Protein AF-A0A645E2I9-F1 (afdb_monomer_lite)

Secondary structure (DSSP, 8-state):
-HHHHHHHHHHH--SHHHHHHHHHHHHHHHHHHHHHTGGGGGG-B-SSTT-BPPGGGSTTHHHHHHHHHHHHHHHHHHHHHTTHHHHHHHS---HHHHHHHHHHHHHHHHHHHS--EETTEE--HHHHHHHHHHHHHHHHHHHHHHHHHHHHHTT--

Sequence (157 aa):
MGALVAYVAARKAFDKNARNIWYCGAVTFLLCAGRELNWGRVFYPTGDHNMFISMKNLWYGPVVYPLLTAIILVTLYILWRSNLFSYIKKTKIPFWDLILFAVLYLAANYAEHRPMIFWDQHFDGEILEELFECLCYWLLTDITRIMGYVNRKNIDF

Foldseek 3Di:
DLLVLLQVLLVVDPDPLSNLLSNLSSVVVVVLVCVVCVVVQVVADPPDPPDTDDLVPDPCSVVVVVVVVVSVVVSVVSCVVSPVVVVPVVFDFPPVLVVLLVVLQVQLVVLCVDQDQDPNDGDNSVVSSVVSSVVSVVSSSVRSVRRSVRVVVVVVD

Radius of gyration: 18.46 Å; chains: 1; bounding box: 49×25×55 Å

Organism: NCBI:txid1076179

pLDDT: mean 78.97, std 11.19, range [36.56, 92.56]

Structure (mmCIF, N/CA/C/O backbone):
data_AF-A0A645E2I9-F1
#
_entry.id   AF-A0A645E2I9-F1
#
loop_
_atom_site.group_PDB
_atom_site.id
_atom_site.type_symbol
_atom_site.label_atom_id
_atom_site.label_alt_id
_atom_site.label_comp_id
_atom_site.label_asym_id
_atom_site.label_entity_id
_atom_site.label_seq_id
_atom_site.pdbx_PDB_ins_code
_atom_site.Cartn_x
_atom_site.Cartn_y
_atom_site.Cartn_z
_atom_site.occupancy
_atom_site.B_iso_or_equiv
_atom_site.auth_seq_id
_atom_site.auth_comp_id
_atom_site.auth_asym_id
_atom_site.auth_atom_id
_atom_site.pdbx_PDB_model_num
ATOM 1 N N . MET A 1 1 ? 3.078 -11.850 3.770 1.00 69.44 1 MET A N 1
ATOM 2 C CA . MET A 1 1 ? 2.753 -11.809 5.219 1.00 69.44 1 MET A CA 1
ATOM 3 C C . MET A 1 1 ? 1.685 -10.767 5.567 1.00 69.44 1 MET A C 1
ATOM 5 O O . MET A 1 1 ? 0.704 -11.146 6.193 1.00 69.44 1 MET A O 1
ATOM 9 N N . GLY A 1 2 ? 1.800 -9.504 5.131 1.00 77.00 2 GLY A N 1
ATOM 10 C CA . GLY A 1 2 ? 0.820 -8.445 5.447 1.00 77.00 2 GLY A CA 1
ATOM 11 C C . GLY A 1 2 ? -0.639 -8.755 5.082 1.00 77.00 2 GLY A C 1
ATOM 12 O O . GLY A 1 2 ? -1.523 -8.595 5.920 1.00 77.00 2 GLY A O 1
ATOM 13 N N . ALA A 1 3 ? -0.891 -9.302 3.885 1.00 82.06 3 ALA A N 1
ATOM 14 C CA . ALA A 1 3 ? -2.240 -9.700 3.460 1.00 82.06 3 ALA A CA 1
ATOM 15 C C . ALA A 1 3 ? -2.897 -10.707 4.421 1.00 82.06 3 ALA A C 1
ATOM 17 O O . ALA A 1 3 ? -4.077 -10.589 4.737 1.00 82.06 3 ALA A O 1
ATOM 18 N N . LEU A 1 4 ? -2.122 -11.677 4.923 1.00 84.00 4 LEU A N 1
ATOM 19 C CA . LEU A 1 4 ? -2.609 -12.684 5.870 1.00 84.00 4 LEU A CA 1
ATOM 20 C C . LEU A 1 4 ? -2.930 -12.056 7.226 1.00 84.00 4 LEU A C 1
ATOM 22 O O . LEU A 1 4 ? -3.963 -12.369 7.810 1.00 84.00 4 LEU A O 1
ATOM 26 N N . VAL A 1 5 ? -2.082 -11.144 7.711 1.00 83.38 5 VAL A N 1
ATOM 27 C CA . VAL A 1 5 ? -2.333 -10.407 8.960 1.00 83.38 5 VAL A CA 1
ATOM 28 C C . VAL A 1 5 ? -3.621 -9.592 8.845 1.00 83.38 5 VAL A C 1
ATOM 30 O O . VAL A 1 5 ? -4.481 -9.688 9.721 1.00 83.38 5 VAL A O 1
ATOM 33 N N . ALA A 1 6 ? -3.796 -8.865 7.739 1.00 82.38 6 ALA A N 1
ATOM 34 C CA . ALA A 1 6 ? -5.002 -8.089 7.469 1.00 82.38 6 ALA A CA 1
ATOM 35 C C . ALA A 1 6 ? -6.248 -8.984 7.352 1.00 82.38 6 ALA A C 1
ATOM 37 O O . ALA A 1 6 ? -7.279 -8.696 7.956 1.00 82.38 6 ALA A O 1
A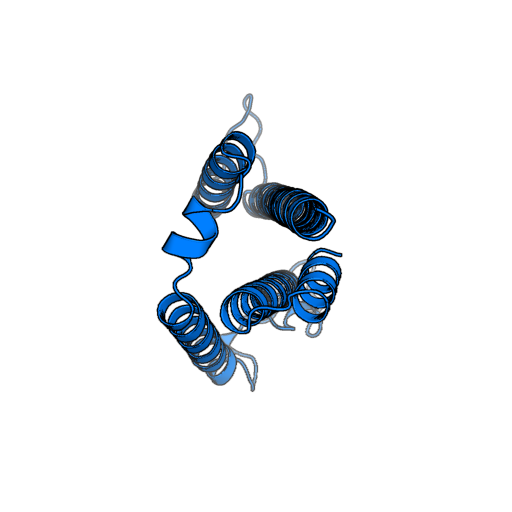TOM 38 N N . TYR A 1 7 ? -6.148 -10.122 6.665 1.00 85.06 7 TYR A N 1
ATOM 39 C CA . TYR A 1 7 ? -7.244 -11.084 6.540 1.00 85.06 7 TYR A CA 1
ATOM 40 C C . TYR A 1 7 ? -7.642 -11.710 7.888 1.00 85.06 7 TYR A C 1
ATOM 42 O O . TYR A 1 7 ? -8.826 -11.793 8.222 1.00 85.06 7 TYR A O 1
ATOM 50 N N . VAL A 1 8 ? -6.666 -12.107 8.709 1.00 85.12 8 VAL A N 1
ATOM 51 C CA . VAL A 1 8 ? -6.921 -12.640 10.056 1.00 85.12 8 VAL A CA 1
ATOM 52 C C . VAL A 1 8 ? -7.545 -11.569 10.954 1.00 85.12 8 VAL A C 1
ATOM 54 O O . VAL A 1 8 ? -8.474 -11.873 11.704 1.00 85.12 8 VAL A O 1
ATOM 57 N N . ALA A 1 9 ? -7.090 -10.317 10.863 1.00 80.69 9 ALA A N 1
ATOM 58 C CA . ALA A 1 9 ? -7.690 -9.196 11.582 1.00 80.69 9 ALA A CA 1
ATOM 59 C C . ALA A 1 9 ? -9.136 -8.924 11.126 1.00 80.69 9 ALA A C 1
ATOM 61 O O . ALA A 1 9 ? -10.006 -8.711 11.971 1.00 80.69 9 ALA A O 1
ATOM 62 N N . ALA A 1 10 ? -9.432 -9.044 9.825 1.00 82.12 10 ALA A N 1
ATOM 63 C CA . ALA A 1 10 ? -10.789 -8.931 9.287 1.00 82.12 10 ALA A CA 1
ATOM 64 C C . ALA A 1 10 ? -11.726 -10.001 9.865 1.00 82.12 10 ALA A C 1
ATOM 66 O O . ALA A 1 10 ? -12.852 -9.704 10.261 1.00 82.12 10 ALA A O 1
ATOM 67 N N . ARG A 1 11 ? -11.258 -11.251 9.964 1.00 82.25 11 ARG A N 1
ATOM 68 C CA . ARG A 1 11 ? -12.037 -12.367 10.528 1.00 82.25 11 ARG A CA 1
ATOM 69 C C . ARG A 1 11 ? -12.323 -12.207 12.021 1.00 82.25 11 ARG A C 1
ATOM 71 O O . ARG A 1 11 ? -13.334 -12.721 12.485 1.00 82.25 11 ARG A O 1
ATOM 78 N N . LYS A 1 12 ? -11.445 -11.521 12.757 1.00 80.06 12 LYS A N 1
ATOM 79 C CA . LYS A 1 12 ? -11.581 -11.274 14.203 1.00 80.06 12 LYS A CA 1
ATOM 80 C C . LYS A 1 12 ? -12.356 -9.997 14.539 1.00 80.06 12 LYS A C 1
ATOM 82 O O . LYS A 1 12 ? -12.746 -9.817 15.687 1.00 80.06 12 LYS A O 1
ATOM 87 N N . ALA A 1 13 ? -12.568 -9.106 13.574 1.00 77.00 13 ALA A N 1
ATOM 88 C CA . ALA A 1 13 ? -13.319 -7.879 13.789 1.00 77.00 13 ALA A CA 1
ATOM 89 C C . ALA A 1 13 ? -14.824 -8.172 13.948 1.00 77.00 13 ALA A C 1
ATOM 91 O O . ALA A 1 13 ? -15.461 -8.704 13.037 1.00 77.00 13 ALA A O 1
ATOM 92 N N . PHE A 1 14 ? -15.388 -7.786 15.097 1.00 68.38 14 PHE A N 1
ATOM 93 C CA . PHE A 1 14 ? -16.828 -7.878 15.369 1.00 68.38 14 PHE A CA 1
ATOM 94 C C . PHE A 1 14 ? -17.640 -6.851 14.569 1.00 68.38 14 PHE A C 1
ATOM 96 O O . PHE A 1 14 ? -18.704 -7.175 14.043 1.00 68.38 14 PHE A O 1
ATOM 103 N N . ASP A 1 15 ? -17.131 -5.621 14.441 1.00 82.56 15 ASP A N 1
ATOM 104 C CA . ASP A 1 15 ? -17.800 -4.569 13.674 1.00 82.56 15 ASP A CA 1
ATOM 105 C C . ASP A 1 15 ? -17.618 -4.777 12.161 1.00 82.56 15 ASP A C 1
ATOM 107 O O . ASP A 1 15 ? -16.508 -4.988 11.657 1.00 82.56 15 ASP A O 1
ATOM 111 N N . LYS A 1 16 ? -18.724 -4.663 11.417 1.00 82.88 16 LYS A N 1
ATOM 112 C CA . LYS A 1 16 ? -18.760 -4.783 9.955 1.00 82.88 16 LYS A CA 1
ATOM 113 C C . LYS A 1 16 ? -17.860 -3.741 9.289 1.00 82.88 16 LYS A C 1
ATOM 115 O O . LYS A 1 16 ? -17.195 -4.068 8.308 1.00 82.88 16 LYS A O 1
ATOM 120 N N . ASN A 1 17 ? -17.811 -2.521 9.825 1.00 84.25 17 ASN A N 1
ATOM 121 C CA . ASN A 1 17 ? -17.001 -1.441 9.257 1.00 84.25 17 ASN A CA 1
ATOM 122 C C . ASN A 1 17 ? -15.504 -1.707 9.441 1.00 84.25 17 ASN A C 1
ATOM 124 O O . ASN A 1 17 ? -14.744 -1.632 8.477 1.00 84.25 17 ASN A O 1
ATOM 128 N N . ALA A 1 18 ? -15.089 -2.103 10.648 1.00 83.19 18 ALA A N 1
ATOM 129 C CA . ALA A 1 18 ? -13.708 -2.496 10.915 1.00 83.19 18 ALA A CA 1
ATOM 130 C C . ALA A 1 18 ? -13.283 -3.675 10.026 1.00 83.19 18 ALA A C 1
ATOM 132 O O . ALA A 1 18 ? -12.224 -3.634 9.404 1.00 83.19 18 ALA A O 1
ATOM 133 N N . ARG A 1 19 ? -14.134 -4.699 9.892 1.00 85.31 19 ARG A N 1
ATOM 134 C CA . ARG A 1 19 ? -13.871 -5.852 9.020 1.00 85.31 19 ARG A CA 1
ATOM 135 C C . ARG A 1 19 ? -13.651 -5.451 7.561 1.00 85.31 19 ARG A C 1
ATOM 137 O O . ARG A 1 19 ? -12.720 -5.946 6.933 1.00 85.31 19 ARG A O 1
ATOM 144 N N . ASN A 1 20 ? -14.480 -4.554 7.033 1.00 87.06 20 ASN A N 1
ATOM 145 C CA . ASN A 1 20 ? -14.339 -4.060 5.665 1.00 87.06 20 ASN A CA 1
ATOM 146 C C . ASN A 1 20 ? -13.014 -3.312 5.456 1.00 87.06 20 ASN A C 1
ATOM 148 O O . ASN A 1 20 ? -12.361 -3.526 4.441 1.00 87.06 20 ASN A O 1
ATOM 152 N N . ILE A 1 21 ? -12.580 -2.501 6.427 1.00 87.44 21 ILE A N 1
ATOM 153 C CA . ILE A 1 21 ? -11.283 -1.803 6.378 1.00 87.44 21 ILE A CA 1
ATOM 154 C C . ILE A 1 21 ? -10.124 -2.807 6.317 1.00 87.44 21 ILE A C 1
ATOM 156 O O . ILE A 1 21 ? -9.213 -2.652 5.506 1.00 87.44 21 ILE A O 1
ATOM 160 N N . TRP A 1 22 ? -10.179 -3.871 7.121 1.00 87.75 22 TRP A N 1
ATOM 161 C CA . TRP A 1 22 ? -9.165 -4.927 7.102 1.00 87.75 22 TRP A CA 1
ATOM 162 C C . TRP A 1 22 ? -9.153 -5.726 5.791 1.00 87.75 22 TRP A C 1
ATOM 164 O O . TRP A 1 22 ? -8.076 -6.060 5.298 1.00 87.75 22 TRP A O 1
ATOM 174 N N . TYR A 1 23 ? -10.317 -5.979 5.178 1.00 88.62 23 TYR A N 1
ATOM 175 C CA . TYR A 1 23 ? -10.374 -6.569 3.836 1.00 88.62 23 TYR A CA 1
ATOM 176 C C 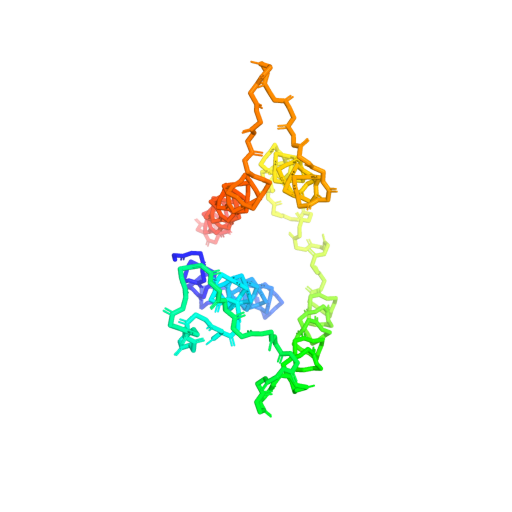. TYR A 1 23 ? -9.775 -5.647 2.772 1.00 88.62 23 TYR A C 1
ATOM 178 O O . TYR A 1 23 ? -9.001 -6.125 1.946 1.00 88.62 23 TYR A O 1
ATOM 186 N N . CYS A 1 24 ? -10.047 -4.340 2.823 1.00 89.06 24 CYS A N 1
ATOM 187 C CA . CYS A 1 24 ? -9.387 -3.373 1.945 1.00 89.06 24 CYS A CA 1
ATOM 188 C C . CYS A 1 24 ? -7.862 -3.408 2.122 1.00 89.06 24 CYS A C 1
ATOM 190 O O . CYS A 1 24 ? -7.140 -3.432 1.134 1.00 89.06 24 CYS A O 1
ATOM 192 N N . GLY A 1 25 ? -7.366 -3.508 3.361 1.00 87.56 25 GLY A N 1
ATOM 193 C CA . GLY A 1 25 ? -5.935 -3.679 3.628 1.00 87.56 25 GLY A CA 1
ATOM 194 C C . GLY A 1 25 ? -5.350 -4.950 2.998 1.00 87.56 25 GLY A C 1
ATOM 195 O O . GLY A 1 25 ? -4.270 -4.908 2.413 1.00 87.56 25 GLY A O 1
ATOM 196 N N . ALA A 1 26 ? -6.072 -6.074 3.056 1.00 88.44 26 ALA A N 1
ATOM 197 C CA . ALA A 1 26 ? -5.653 -7.310 2.395 1.00 88.44 26 ALA A CA 1
ATOM 198 C C . ALA A 1 26 ? -5.595 -7.159 0.864 1.00 88.44 26 ALA A C 1
ATOM 200 O O . ALA A 1 26 ? -4.632 -7.613 0.247 1.00 88.44 26 ALA A O 1
ATOM 201 N N . VAL A 1 27 ? -6.581 -6.482 0.264 1.00 90.88 27 VAL A N 1
ATOM 202 C CA . VAL A 1 27 ? -6.596 -6.163 -1.174 1.00 90.88 27 VAL A CA 1
ATOM 203 C C . VAL A 1 27 ? -5.409 -5.276 -1.552 1.00 90.88 27 VAL A C 1
ATOM 205 O O . VAL A 1 27 ? -4.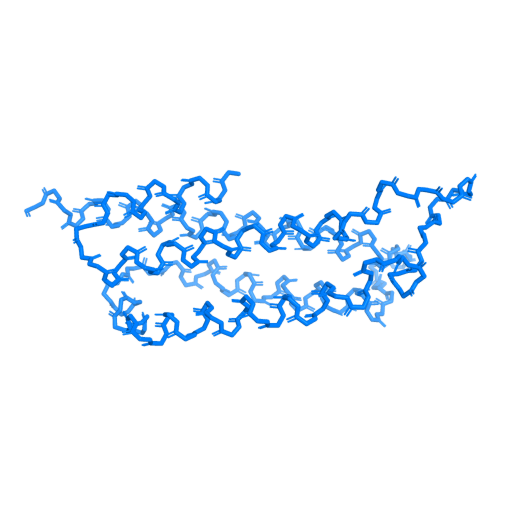743 -5.565 -2.542 1.00 90.88 27 VAL A O 1
ATOM 208 N N . THR A 1 28 ? -5.070 -4.262 -0.751 1.00 88.50 28 THR A N 1
ATOM 209 C CA . THR A 1 28 ? -3.895 -3.409 -0.999 1.00 88.50 28 THR A CA 1
ATOM 210 C C . THR A 1 28 ? -2.601 -4.219 -1.054 1.00 88.50 28 THR A C 1
ATOM 212 O O . THR A 1 28 ? -1.809 -4.032 -1.969 1.00 88.50 28 THR A O 1
ATOM 215 N N . PHE A 1 29 ? -2.399 -5.183 -0.150 1.00 88.94 29 PHE A N 1
ATOM 216 C CA . PHE A 1 29 ? -1.220 -6.055 -0.222 1.00 88.94 29 PHE A CA 1
ATOM 217 C C . PHE A 1 29 ? -1.197 -6.946 -1.469 1.00 88.94 29 PHE A C 1
ATOM 219 O O . PHE A 1 29 ? -0.117 -7.236 -1.979 1.00 88.94 29 PHE A O 1
ATOM 226 N N . LEU A 1 30 ? -2.359 -7.389 -1.963 1.00 89.00 30 LEU A N 1
ATOM 227 C CA . LEU A 1 30 ? -2.436 -8.121 -3.230 1.00 89.00 30 LEU A CA 1
ATOM 228 C C . LEU A 1 30 ? -2.082 -7.223 -4.419 1.00 89.00 30 LEU A C 1
ATOM 230 O O . LEU A 1 30 ? -1.412 -7.685 -5.338 1.00 89.00 30 LEU A O 1
ATOM 234 N N . LEU A 1 31 ? -2.475 -5.946 -4.387 1.00 88.81 31 LEU A N 1
ATOM 235 C CA . LEU A 1 31 ? -2.072 -4.972 -5.401 1.00 88.81 31 LEU A CA 1
ATOM 236 C C . LEU A 1 31 ? -0.557 -4.741 -5.389 1.00 88.81 31 LEU A C 1
ATOM 238 O O . LEU A 1 31 ? 0.050 -4.754 -6.454 1.00 88.81 31 LEU A O 1
ATOM 242 N N . CYS A 1 32 ? 0.059 -4.608 -4.209 1.00 87.25 32 CYS A N 1
ATOM 243 C CA . CYS A 1 32 ? 1.517 -4.518 -4.081 1.00 87.25 32 CYS A CA 1
ATOM 244 C C . CYS A 1 32 ? 2.207 -5.767 -4.649 1.00 87.25 32 CYS A C 1
ATOM 246 O O . CYS A 1 32 ? 3.109 -5.649 -5.462 1.00 87.25 32 CYS A O 1
ATOM 248 N N . ALA A 1 33 ? 1.734 -6.971 -4.312 1.00 86.25 33 ALA A N 1
ATOM 249 C CA . ALA A 1 33 ? 2.290 -8.206 -4.872 1.00 86.25 33 ALA A CA 1
ATOM 250 C C . ALA A 1 33 ? 2.133 -8.291 -6.403 1.00 86.25 33 ALA A C 1
ATOM 252 O O . ALA A 1 33 ? 3.019 -8.783 -7.096 1.00 86.25 33 ALA A O 1
ATOM 253 N N . GLY A 1 34 ? 1.010 -7.805 -6.941 1.00 85.31 34 GLY A N 1
ATOM 254 C CA . GLY A 1 34 ? 0.791 -7.712 -8.383 1.00 85.31 34 GLY A CA 1
ATOM 255 C C . GLY A 1 34 ? 1.738 -6.723 -9.065 1.00 85.31 34 GLY A C 1
ATOM 256 O O . GLY A 1 34 ? 2.229 -7.014 -10.156 1.00 85.31 34 GLY A O 1
ATOM 257 N N . ARG A 1 35 ? 2.041 -5.600 -8.402 1.00 83.56 35 ARG A N 1
ATOM 258 C CA . ARG A 1 35 ? 3.033 -4.619 -8.852 1.00 83.56 35 ARG A CA 1
ATOM 259 C C . ARG A 1 35 ? 4.435 -5.228 -8.936 1.00 83.56 35 ARG A C 1
ATOM 261 O O . ARG A 1 35 ? 5.050 -5.087 -9.983 1.00 83.56 35 ARG A O 1
ATOM 268 N N . GLU A 1 36 ? 4.880 -5.965 -7.917 1.00 81.88 36 GLU A N 1
ATOM 269 C CA . GLU A 1 36 ? 6.199 -6.635 -7.911 1.00 81.88 36 GLU A CA 1
ATOM 270 C C . GLU A 1 36 ? 6.353 -7.654 -9.043 1.00 81.88 36 GLU A C 1
ATOM 272 O O . GLU A 1 36 ? 7.401 -7.786 -9.664 1.00 81.88 36 GLU A O 1
ATOM 277 N N . LEU A 1 37 ? 5.274 -8.365 -9.373 1.00 81.06 37 LEU A N 1
ATOM 278 C CA . LEU A 1 37 ? 5.262 -9.277 -10.519 1.00 81.06 37 LEU A CA 1
ATOM 279 C C . LEU A 1 37 ? 5.160 -8.541 -11.860 1.00 81.06 37 LEU A C 1
ATOM 281 O O . LEU A 1 37 ? 5.039 -9.186 -12.908 1.00 81.06 37 LEU A O 1
ATOM 285 N N . ASN A 1 38 ? 5.128 -7.207 -11.832 1.00 77.38 38 ASN A N 1
ATOM 286 C CA . ASN A 1 38 ? 4.868 -6.334 -12.966 1.00 77.38 38 ASN A CA 1
ATOM 287 C C . ASN A 1 38 ? 3.640 -6.827 -13.748 1.00 77.38 38 ASN A C 1
ATOM 289 O O . ASN A 1 38 ? 3.654 -6.982 -14.971 1.00 77.38 38 ASN A O 1
ATOM 293 N N . TRP A 1 39 ? 2.603 -7.210 -12.992 1.00 83.69 39 TRP A N 1
ATOM 294 C CA . TRP A 1 39 ? 1.354 -7.807 -13.466 1.00 83.69 39 TRP A CA 1
ATOM 295 C C . TRP A 1 39 ? 1.534 -9.047 -14.361 1.00 83.69 39 TRP A C 1
ATOM 297 O O . TRP A 1 39 ? 0.756 -9.287 -15.285 1.00 83.69 39 TRP A O 1
ATOM 307 N N . GLY A 1 40 ? 2.565 -9.849 -14.095 1.00 75.81 40 GLY A N 1
ATOM 308 C CA . GLY A 1 40 ? 2.855 -11.096 -14.802 1.00 75.81 40 GLY A CA 1
ATOM 309 C C . GLY A 1 40 ? 3.812 -10.956 -15.987 1.00 75.81 40 GLY A C 1
ATOM 310 O O . GLY A 1 40 ? 4.083 -11.956 -16.648 1.00 75.81 40 GLY A O 1
ATOM 311 N N . ARG A 1 41 ? 4.367 -9.763 -16.249 1.00 76.19 41 ARG A N 1
ATOM 312 C CA . ARG A 1 41 ? 5.396 -9.562 -17.293 1.00 76.19 41 ARG A CA 1
ATOM 313 C C . ARG A 1 41 ? 6.645 -10.409 -17.066 1.00 76.19 41 ARG A C 1
ATOM 315 O O . ARG A 1 41 ? 7.272 -10.830 -18.032 1.00 76.19 41 ARG A O 1
ATOM 322 N N . VAL A 1 42 ? 6.961 -10.702 -15.805 1.00 74.31 42 VAL A N 1
ATOM 323 C CA . VAL A 1 42 ? 8.118 -11.523 -15.413 1.00 74.31 42 VAL A CA 1
ATOM 324 C C . VAL A 1 42 ? 8.061 -12.936 -16.021 1.00 74.31 42 VAL A C 1
ATOM 326 O O . VAL A 1 42 ? 9.098 -13.550 -16.249 1.00 74.31 42 VAL A O 1
ATOM 329 N N . PHE A 1 43 ? 6.872 -13.440 -16.371 1.00 77.19 43 PHE A N 1
ATOM 330 C CA . PHE A 1 43 ? 6.704 -14.755 -17.001 1.00 77.19 43 PHE A CA 1
ATOM 331 C C . PHE A 1 43 ? 6.931 -14.768 -18.524 1.00 77.19 43 PHE A C 1
ATOM 333 O O . PHE A 1 43 ? 6.866 -15.836 -19.130 1.00 77.19 43 PHE A O 1
ATOM 340 N N . TYR A 1 44 ? 7.212 -13.617 -19.145 1.00 73.81 44 TYR A N 1
ATOM 341 C CA . TYR A 1 44 ? 7.450 -13.485 -20.588 1.00 73.81 44 TYR A CA 1
ATOM 342 C C . TYR A 1 44 ? 8.829 -12.854 -20.878 1.00 73.81 44 TYR A C 1
ATOM 344 O O . TYR A 1 44 ? 8.897 -11.706 -21.333 1.00 73.81 44 TYR A O 1
ATOM 352 N N . PRO A 1 45 ? 9.941 -13.567 -20.603 1.00 70.69 45 PRO A N 1
ATOM 353 C CA . PRO A 1 45 ? 11.288 -13.072 -20.879 1.00 70.69 45 PRO A CA 1
ATOM 354 C C . PRO A 1 45 ? 11.572 -13.046 -22.387 1.00 70.69 45 PRO A C 1
ATOM 356 O O . PRO A 1 45 ? 11.226 -13.982 -23.107 1.00 70.69 45 PRO A O 1
ATOM 359 N N . THR 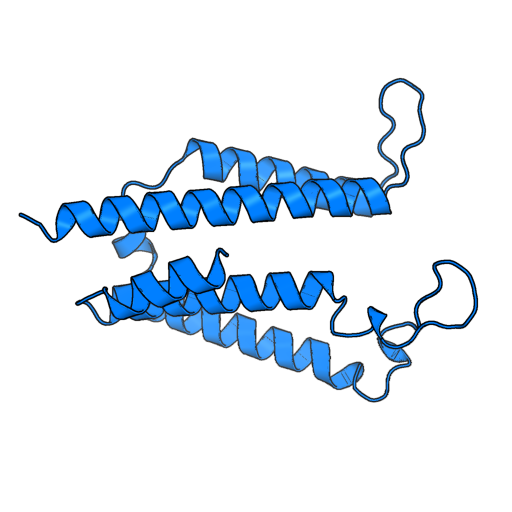A 1 46 ? 12.245 -11.999 -22.872 1.00 63.28 46 THR A N 1
ATOM 360 C CA . THR A 1 46 ? 12.482 -11.795 -24.318 1.00 63.28 46 THR A CA 1
ATOM 361 C C . THR A 1 46 ? 13.799 -12.405 -24.826 1.00 63.28 46 THR A C 1
ATOM 363 O O . THR A 1 46 ? 14.256 -12.075 -25.911 1.00 63.28 46 THR A O 1
ATOM 366 N N . GLY A 1 47 ? 14.431 -13.308 -24.069 1.00 60.19 47 GLY A N 1
ATOM 367 C CA . GLY A 1 47 ? 15.695 -13.960 -24.452 1.00 60.19 47 GLY A CA 1
ATOM 368 C C . GLY A 1 47 ? 16.955 -13.091 -24.313 1.00 60.19 47 GLY A C 1
ATOM 369 O O . GLY A 1 47 ? 18.052 -13.641 -24.311 1.00 60.19 47 GLY A O 1
ATOM 370 N N . ASP A 1 48 ? 16.805 -11.777 -24.129 1.00 59.94 48 ASP A N 1
ATOM 371 C CA . ASP A 1 48 ? 17.887 -10.829 -23.844 1.00 59.94 48 ASP A CA 1
ATOM 372 C C . ASP A 1 48 ? 17.952 -10.506 -22.337 1.00 59.94 48 ASP A C 1
ATOM 374 O O . ASP A 1 48 ? 16.913 -10.460 -21.665 1.00 59.94 48 ASP A O 1
ATOM 378 N N . HIS A 1 49 ? 19.155 -10.312 -21.781 1.00 56.41 49 HIS A N 1
ATOM 379 C CA . HIS A 1 49 ? 19.330 -10.034 -20.343 1.00 56.41 49 HIS A CA 1
ATOM 380 C C . HIS A 1 49 ? 18.540 -8.772 -19.935 1.00 56.41 49 HIS A C 1
ATOM 382 O O . HIS A 1 49 ? 18.653 -7.734 -20.579 1.00 56.41 49 HIS A O 1
ATOM 388 N N . ASN A 1 50 ? 17.733 -8.868 -18.870 1.00 57.41 50 ASN A N 1
ATOM 389 C CA . ASN A 1 50 ? 16.886 -7.795 -18.317 1.00 57.41 50 ASN A CA 1
ATOM 390 C C . ASN A 1 50 ? 15.841 -7.150 -19.255 1.00 57.41 50 ASN A C 1
ATOM 392 O O . ASN A 1 50 ? 15.214 -6.164 -18.874 1.00 57.41 50 ASN A O 1
ATOM 396 N N . MET A 1 51 ? 15.561 -7.698 -20.444 1.00 59.34 51 MET A N 1
ATOM 397 C CA . MET A 1 51 ? 14.519 -7.137 -21.316 1.00 59.34 51 MET A CA 1
ATOM 398 C C . MET A 1 51 ? 13.187 -7.877 -21.178 1.00 59.34 51 MET A C 1
ATOM 400 O O . MET A 1 51 ? 13.005 -8.994 -21.676 1.00 59.34 51 MET A O 1
ATOM 404 N N . PHE A 1 52 ? 12.214 -7.214 -20.552 1.00 65.25 52 PHE A N 1
ATOM 405 C CA . PHE A 1 52 ? 10.823 -7.664 -20.491 1.00 65.25 52 PHE A CA 1
ATOM 406 C C . PHE A 1 52 ? 9.982 -7.036 -21.598 1.00 65.25 52 PHE A C 1
ATOM 408 O O . PHE A 1 52 ? 10.063 -5.832 -21.856 1.00 65.25 52 PHE A O 1
ATOM 415 N N . ILE A 1 53 ? 9.075 -7.824 -22.176 1.00 65.69 53 ILE A N 1
ATOM 416 C CA . ILE A 1 53 ? 8.085 -7.323 -23.132 1.00 65.69 53 ILE A CA 1
ATOM 417 C C . ILE A 1 53 ? 7.291 -6.178 -22.486 1.00 65.69 53 ILE A C 1
ATOM 419 O O . ILE A 1 53 ? 6.836 -6.272 -21.339 1.00 65.69 53 ILE A O 1
ATOM 423 N N . SER A 1 54 ? 7.149 -5.066 -23.214 1.00 67.56 54 SER A N 1
ATOM 424 C CA . SER A 1 54 ? 6.337 -3.933 -22.766 1.00 67.56 54 SER A CA 1
ATOM 425 C C . SER A 1 54 ? 4.898 -4.378 -22.522 1.00 67.56 54 SER A C 1
ATOM 427 O O . SER A 1 54 ? 4.328 -5.126 -23.315 1.00 67.56 54 SER A O 1
ATOM 429 N N . MET A 1 55 ? 4.280 -3.859 -21.461 1.00 67.44 55 MET A N 1
ATOM 430 C CA . MET A 1 55 ? 2.908 -4.186 -21.072 1.00 67.44 55 MET A CA 1
ATOM 431 C C . MET A 1 55 ? 1.906 -4.027 -22.227 1.00 67.44 55 MET A C 1
ATOM 433 O O . MET A 1 55 ? 0.983 -4.819 -22.359 1.00 67.44 55 MET A O 1
ATOM 437 N N . LYS A 1 56 ? 2.119 -3.043 -23.110 1.00 65.50 56 LYS A N 1
ATOM 438 C CA . LYS A 1 56 ? 1.261 -2.777 -24.279 1.00 65.50 56 LYS A CA 1
ATOM 439 C C . LYS A 1 56 ? 1.311 -3.869 -25.352 1.00 65.50 56 LYS A C 1
ATOM 441 O O . LYS A 1 56 ? 0.372 -3.983 -26.130 1.00 65.50 56 LYS A O 1
ATOM 446 N N . ASN A 1 57 ? 2.386 -4.652 -25.383 1.00 70.19 57 ASN A N 1
ATOM 447 C CA . ASN A 1 57 ? 2.598 -5.715 -26.364 1.00 70.19 57 ASN A CA 1
ATOM 448 C C . ASN A 1 57 ? 2.053 -7.069 -25.879 1.00 70.19 57 ASN A C 1
ATOM 450 O O . ASN A 1 57 ? 2.034 -8.031 -26.642 1.00 70.19 57 ASN A O 1
ATOM 454 N N . LEU A 1 58 ? 1.604 -7.157 -24.623 1.00 76.38 58 LEU A N 1
ATOM 455 C CA . LEU A 1 58 ? 0.938 -8.341 -24.091 1.00 76.38 58 LEU A CA 1
ATOM 456 C C . LEU A 1 58 ? -0.543 -8.332 -24.466 1.00 76.38 58 LEU A C 1
ATOM 458 O O . LEU A 1 58 ? -1.224 -7.313 -24.361 1.00 76.38 58 LEU A O 1
ATOM 462 N N . TRP A 1 59 ? -1.064 -9.505 -24.820 1.00 77.88 59 TRP A N 1
ATOM 463 C CA . TRP A 1 59 ? -2.463 -9.708 -25.210 1.00 77.88 59 TRP A CA 1
ATOM 464 C C . TRP A 1 59 ? -3.475 -9.254 -24.143 1.00 77.88 59 TRP A C 1
ATOM 466 O O . TRP A 1 59 ? -4.573 -8.817 -24.478 1.00 77.88 59 TRP A O 1
ATOM 476 N N . TYR A 1 60 ? -3.096 -9.306 -22.863 1.00 79.50 60 TYR A N 1
ATOM 477 C CA . TYR A 1 60 ? -3.913 -8.853 -21.733 1.00 79.50 60 TYR A CA 1
ATOM 478 C C . TYR A 1 60 ? -3.557 -7.443 -21.231 1.00 79.50 60 TYR A C 1
ATOM 480 O O . TYR A 1 60 ? -4.263 -6.897 -20.383 1.00 79.50 60 TYR A O 1
ATOM 488 N N . GLY A 1 61 ? -2.496 -6.827 -21.758 1.00 76.56 61 GLY A N 1
ATOM 489 C CA . GLY A 1 61 ? -1.989 -5.519 -21.337 1.00 76.56 61 GLY A CA 1
ATOM 490 C C . GLY A 1 61 ? -3.033 -4.397 -21.281 1.00 76.56 61 GLY A C 1
ATOM 491 O O . GLY A 1 61 ? -3.105 -3.699 -20.267 1.00 76.56 61 GLY A O 1
ATOM 492 N N . PRO A 1 62 ? -3.894 -4.238 -22.308 1.00 83.75 62 PRO A N 1
ATOM 493 C CA . PRO A 1 62 ? -4.943 -3.216 -22.313 1.00 83.75 62 PRO A CA 1
ATOM 494 C C . PRO A 1 62 ? -5.999 -3.381 -21.211 1.00 83.75 62 PRO A C 1
ATOM 496 O O . PRO A 1 62 ? -6.652 -2.407 -20.851 1.00 83.75 62 PRO A O 1
ATOM 499 N N . VAL A 1 63 ? -6.181 -4.592 -20.676 1.00 85.25 63 VAL A N 1
ATOM 500 C CA . VAL A 1 63 ? -7.219 -4.905 -19.676 1.00 85.25 63 VAL A CA 1
ATOM 501 C C . VAL A 1 63 ? -6.718 -4.695 -18.248 1.00 85.25 63 VAL A C 1
ATOM 503 O O . VAL A 1 63 ? -7.511 -4.388 -17.358 1.00 85.25 63 VAL A O 1
ATOM 506 N N . VAL A 1 64 ? -5.405 -4.804 -18.020 1.00 84.00 64 VAL A N 1
ATOM 507 C CA . VAL A 1 64 ? -4.819 -4.718 -16.676 1.00 84.00 64 VAL A CA 1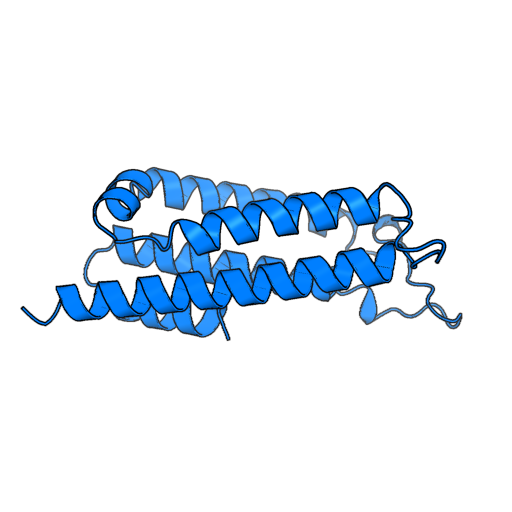
ATOM 508 C C . VAL A 1 64 ? -5.088 -3.360 -16.041 1.00 84.00 64 VAL A C 1
ATOM 510 O O . VAL A 1 64 ? -5.690 -3.309 -14.974 1.00 84.00 64 VAL A O 1
ATOM 513 N N . TYR A 1 65 ? -4.715 -2.255 -16.693 1.00 85.62 65 TYR A N 1
ATOM 514 C CA . TYR A 1 65 ? -4.874 -0.926 -16.093 1.00 85.62 65 TYR A CA 1
ATOM 515 C C . TYR A 1 65 ? -6.338 -0.570 -15.767 1.00 85.62 65 TYR A C 1
ATOM 517 O O . TYR A 1 65 ? -6.582 -0.173 -14.628 1.00 85.62 65 TYR A O 1
ATOM 525 N N . PRO A 1 66 ? -7.333 -0.776 -16.660 1.00 88.19 66 PRO A N 1
ATOM 526 C CA . PRO A 1 66 ? -8.745 -0.572 -16.322 1.00 88.19 66 PRO A CA 1
ATOM 527 C C . PRO A 1 66 ? -9.220 -1.400 -15.125 1.00 88.19 66 PRO A C 1
ATOM 529 O O . PRO A 1 66 ? -9.949 -0.898 -14.267 1.00 88.19 66 PRO A O 1
ATOM 532 N N . LEU A 1 67 ? -8.795 -2.664 -15.045 1.00 88.44 67 LEU A N 1
ATOM 533 C CA . LEU A 1 67 ? -9.155 -3.555 -13.948 1.00 88.44 67 LEU A CA 1
ATOM 534 C C . LEU A 1 67 ? -8.550 -3.076 -12.622 1.00 88.44 67 LEU A C 1
ATOM 536 O O . LEU A 1 67 ? -9.244 -3.051 -11.606 1.00 88.44 67 LEU A O 1
ATOM 540 N N . LEU A 1 68 ? -7.298 -2.614 -12.629 1.00 88.56 68 LEU A N 1
ATOM 541 C CA . LEU A 1 68 ? -6.661 -2.010 -11.456 1.00 88.56 68 LEU A CA 1
ATOM 542 C C . LEU A 1 68 ? -7.381 -0.750 -11.002 1.00 88.56 68 LEU A C 1
ATOM 544 O O . LEU A 1 68 ? -7.662 -0.601 -9.813 1.00 88.56 68 LEU A O 1
ATOM 548 N N . THR A 1 69 ? -7.733 0.128 -11.941 1.00 88.31 69 THR A N 1
ATOM 549 C CA . THR A 1 69 ? -8.515 1.327 -11.641 1.00 88.31 69 THR A CA 1
ATOM 550 C C . THR A 1 69 ? -9.841 0.953 -10.982 1.00 88.31 69 THR A C 1
ATOM 552 O O . THR A 1 69 ? -10.189 1.528 -9.953 1.00 88.31 69 THR A O 1
ATOM 555 N N . ALA A 1 70 ? -10.553 -0.052 -11.500 1.00 91.81 70 ALA A N 1
ATOM 556 C CA . ALA A 1 70 ? -11.800 -0.523 -10.904 1.00 91.81 70 ALA A CA 1
ATOM 557 C C . ALA A 1 70 ? -11.602 -1.055 -9.472 1.00 91.81 70 ALA A C 1
ATOM 559 O O . ALA A 1 70 ? -12.357 -0.679 -8.574 1.00 91.81 70 ALA A O 1
ATOM 560 N N . ILE A 1 71 ? -10.569 -1.870 -9.226 1.00 90.88 71 ILE A N 1
ATOM 561 C CA . ILE A 1 71 ? -10.264 -2.393 -7.882 1.00 90.88 71 ILE A CA 1
ATOM 562 C C . ILE A 1 71 ? -9.953 -1.252 -6.909 1.00 90.88 71 ILE A C 1
ATOM 564 O O . ILE A 1 71 ? -10.474 -1.240 -5.791 1.00 90.88 71 ILE A O 1
ATOM 568 N N . ILE A 1 72 ? -9.138 -0.279 -7.322 1.00 90.88 72 ILE A N 1
ATOM 569 C CA . ILE A 1 72 ? -8.777 0.878 -6.494 1.00 90.88 72 ILE A CA 1
ATOM 570 C C . ILE A 1 72 ? -10.027 1.697 -6.158 1.00 90.88 72 ILE A C 1
ATOM 572 O O . ILE A 1 72 ? -10.252 2.014 -4.990 1.00 90.88 72 ILE A O 1
ATOM 576 N N . LEU A 1 73 ? -10.884 1.979 -7.143 1.00 92.56 73 LEU A N 1
ATOM 577 C CA . LEU A 1 73 ? -12.126 2.727 -6.936 1.00 92.56 73 LEU A CA 1
ATOM 578 C C . LEU A 1 73 ? -13.076 2.014 -5.967 1.00 92.56 73 LEU A C 1
ATOM 580 O O . LEU A 1 73 ? -13.598 2.642 -5.046 1.00 92.56 73 LEU A O 1
ATOM 584 N N . VAL A 1 74 ? -13.264 0.702 -6.124 1.00 92.00 74 VAL A N 1
ATOM 585 C CA . VAL A 1 74 ? -14.087 -0.102 -5.206 1.00 92.00 74 VAL A CA 1
ATOM 586 C C . VAL A 1 74 ? -13.494 -0.094 -3.796 1.00 92.00 74 VAL A C 1
ATOM 588 O O . VAL A 1 74 ? -14.223 0.085 -2.818 1.00 92.00 74 VAL A O 1
ATOM 591 N N . THR A 1 75 ? -12.173 -0.223 -3.676 1.00 89.81 75 THR A N 1
ATOM 592 C CA . THR A 1 75 ? -11.470 -0.197 -2.386 1.00 89.81 75 THR A CA 1
ATOM 593 C C . THR A 1 75 ? -11.665 1.147 -1.682 1.00 89.81 75 THR A C 1
ATOM 595 O O . THR A 1 75 ? -12.036 1.178 -0.506 1.00 89.81 75 THR A O 1
ATOM 598 N N . LEU A 1 76 ? -11.502 2.260 -2.405 1.00 90.00 76 LEU A N 1
ATOM 599 C CA . LEU A 1 76 ? -11.731 3.612 -1.889 1.00 90.00 76 LEU A CA 1
ATOM 600 C C . LEU A 1 76 ? -13.191 3.827 -1.480 1.00 90.00 76 LEU A C 1
ATOM 602 O O . LEU A 1 76 ? -13.454 4.361 -0.400 1.00 90.00 76 LEU A O 1
ATOM 606 N N . TYR A 1 77 ? -14.140 3.360 -2.292 1.00 91.50 77 TYR A N 1
ATOM 607 C CA . TYR A 1 77 ? -15.566 3.440 -1.983 1.00 91.50 77 TYR A CA 1
ATOM 608 C C . TYR A 1 77 ? -15.912 2.710 -0.677 1.00 91.50 77 TYR A C 1
ATOM 610 O O . TYR A 1 77 ? -16.605 3.263 0.182 1.00 91.50 77 TYR A O 1
ATOM 618 N N . ILE A 1 78 ? -15.390 1.496 -0.477 1.00 89.56 78 ILE A N 1
ATOM 619 C CA . ILE A 1 78 ? -15.617 0.715 0.748 1.00 89.56 78 ILE A CA 1
ATOM 620 C C . ILE A 1 78 ? -14.975 1.397 1.963 1.00 89.56 78 ILE A C 1
ATOM 622 O O . ILE A 1 78 ? -15.604 1.452 3.024 1.00 89.56 78 ILE A O 1
ATOM 626 N N . LEU A 1 79 ? -13.761 1.944 1.827 1.00 89.12 79 LEU A N 1
ATOM 627 C CA . LEU A 1 79 ? -13.080 2.677 2.903 1.00 89.12 79 LEU A CA 1
ATOM 628 C C . LEU A 1 79 ? -13.858 3.929 3.322 1.00 89.12 79 LEU A C 1
ATOM 630 O O . LEU A 1 79 ? -14.037 4.173 4.520 1.00 89.12 79 LEU A O 1
ATOM 634 N N . TRP A 1 80 ? -14.368 4.685 2.348 1.00 88.50 80 TRP A N 1
ATOM 635 C CA . TRP A 1 80 ? -15.215 5.847 2.597 1.00 88.50 80 TRP A CA 1
ATOM 636 C C . TRP A 1 80 ? -16.518 5.442 3.294 1.00 88.50 80 TRP A C 1
ATOM 638 O O . TRP A 1 80 ? -16.845 5.972 4.357 1.00 88.50 80 TRP A O 1
ATOM 648 N N . ARG A 1 81 ? -17.213 4.421 2.776 1.00 90.06 81 ARG A N 1
ATOM 649 C CA . ARG A 1 81 ? -18.478 3.929 3.344 1.00 90.06 81 ARG A CA 1
ATOM 650 C C . ARG A 1 81 ? -18.336 3.375 4.763 1.00 90.06 81 ARG A C 1
ATOM 652 O O . ARG A 1 81 ? -19.301 3.438 5.530 1.00 90.06 81 ARG A O 1
ATOM 659 N N . SER A 1 82 ? -17.164 2.834 5.091 1.00 84.88 82 SER A N 1
ATOM 660 C CA . SER A 1 82 ? -16.838 2.232 6.392 1.00 84.88 82 SER A CA 1
ATOM 661 C C . SER A 1 82 ? -16.304 3.246 7.413 1.00 84.88 82 SER A C 1
ATOM 663 O O . SER A 1 82 ? -15.905 2.848 8.504 1.00 84.88 82 SER A O 1
ATOM 665 N N . ASN A 1 83 ? -16.311 4.548 7.095 1.00 85.31 83 ASN A N 1
ATOM 666 C CA . ASN A 1 83 ? -15.834 5.627 7.967 1.00 85.31 83 ASN A CA 1
ATOM 667 C C . ASN A 1 83 ? -14.404 5.400 8.480 1.00 85.31 83 ASN A C 1
ATOM 669 O O . ASN A 1 83 ? -14.142 5.482 9.685 1.00 85.31 83 ASN A O 1
ATOM 673 N N . LEU A 1 84 ? -13.465 5.151 7.559 1.00 83.25 84 LEU A N 1
ATOM 674 C CA . LEU A 1 84 ? -12.047 4.953 7.875 1.00 83.25 84 LEU A CA 1
ATOM 675 C C . LEU A 1 84 ? -11.506 6.010 8.854 1.00 83.25 84 LEU A C 1
ATOM 677 O O . LEU A 1 84 ? -10.845 5.658 9.822 1.00 83.25 84 LEU A O 1
ATOM 681 N N . PHE A 1 85 ? -11.837 7.290 8.669 1.00 80.69 85 PHE A N 1
ATOM 682 C CA . PHE A 1 85 ? -11.364 8.367 9.548 1.00 80.69 85 PHE A CA 1
ATOM 683 C C . PHE A 1 85 ? -11.817 8.213 11.004 1.00 80.69 85 PHE A C 1
ATOM 685 O O . PHE A 1 85 ? -11.051 8.486 11.927 1.00 80.69 85 PHE A O 1
ATOM 692 N N . SER A 1 86 ? -13.047 7.750 11.232 1.00 80.38 86 SER A N 1
ATOM 693 C CA . SER A 1 86 ? -13.548 7.476 12.581 1.00 80.38 86 SER A CA 1
ATOM 694 C C . SER A 1 86 ? -12.845 6.270 13.200 1.00 80.38 86 SER A C 1
ATOM 696 O O . SER A 1 86 ? -12.570 6.278 14.398 1.00 80.38 86 SER A O 1
ATOM 698 N N . TYR A 1 87 ? -12.526 5.253 12.394 1.00 79.50 87 TYR A N 1
ATOM 699 C CA . TYR A 1 87 ? -11.748 4.095 12.833 1.00 79.50 87 TYR A CA 1
ATOM 700 C C . TYR A 1 87 ? -10.311 4.491 13.195 1.00 79.50 87 TYR A C 1
ATOM 702 O O . TYR A 1 87 ? -9.831 4.164 14.277 1.00 79.50 87 TYR A O 1
ATOM 710 N N . ILE A 1 88 ? -9.662 5.284 12.342 1.00 77.94 88 ILE A N 1
ATOM 711 C CA . ILE A 1 88 ? -8.322 5.837 12.552 1.00 77.94 88 ILE A CA 1
ATOM 712 C C . ILE A 1 88 ? -8.260 6.660 13.843 1.00 77.94 88 ILE A C 1
ATOM 714 O O . ILE A 1 88 ? -7.354 6.455 14.635 1.00 77.94 88 ILE A O 1
ATOM 718 N N . LYS A 1 89 ? -9.242 7.530 14.117 1.00 78.25 89 LYS A N 1
ATOM 719 C CA . LYS A 1 89 ? -9.269 8.325 15.362 1.00 78.25 89 LYS A CA 1
ATOM 720 C C . LYS A 1 89 ? -9.368 7.472 16.631 1.00 78.25 89 LYS A C 1
ATOM 722 O O . LYS A 1 89 ? -8.865 7.876 17.673 1.00 78.25 89 LYS A O 1
ATOM 727 N N . LYS A 1 90 ? -10.041 6.321 16.559 1.00 75.56 90 LYS A N 1
ATOM 728 C CA . LYS A 1 90 ? -10.190 5.388 17.690 1.00 75.56 90 LYS A CA 1
ATOM 729 C C . LYS A 1 90 ? -8.974 4.479 17.871 1.00 75.56 90 LYS A C 1
ATOM 731 O O . LYS A 1 90 ? -8.748 3.969 18.965 1.00 75.56 90 LYS A O 1
ATOM 736 N N . THR A 1 91 ? -8.211 4.255 16.807 1.00 71.31 91 THR A N 1
ATOM 737 C CA . THR A 1 91 ? -7.093 3.311 16.794 1.00 71.31 91 THR A CA 1
ATOM 738 C C . THR A 1 91 ? -5.791 4.078 16.997 1.00 71.31 91 THR A C 1
ATOM 740 O O . THR A 1 91 ? -5.546 5.073 16.326 1.00 71.31 91 THR A O 1
ATOM 743 N N . LYS A 1 92 ? -4.918 3.637 17.909 1.00 75.00 92 LYS A N 1
ATOM 744 C CA . LYS A 1 92 ? -3.582 4.241 18.022 1.00 75.00 92 LYS A CA 1
ATOM 745 C C . LYS A 1 92 ? -2.760 3.845 16.798 1.00 75.00 92 LYS A C 1
ATOM 747 O O . LYS A 1 92 ? -2.322 2.702 16.699 1.00 75.00 92 LYS A O 1
ATOM 752 N N . ILE A 1 93 ? -2.598 4.778 15.866 1.00 78.00 93 ILE A N 1
ATOM 753 C CA . ILE A 1 93 ? -1.772 4.583 14.676 1.00 78.00 93 ILE A CA 1
ATOM 754 C C . ILE A 1 93 ? -0.320 4.925 15.013 1.00 78.00 93 ILE A C 1
ATOM 756 O O . ILE A 1 93 ? -0.084 5.950 15.661 1.00 78.00 93 ILE A O 1
ATOM 760 N N . PRO A 1 94 ? 0.655 4.110 14.575 1.00 82.69 94 PRO A N 1
ATOM 761 C CA . PRO A 1 94 ? 2.058 4.473 14.680 1.00 82.69 94 PRO A CA 1
ATOM 762 C C . PRO A 1 94 ? 2.371 5.640 13.729 1.00 82.69 94 PRO A C 1
ATOM 764 O O . PRO A 1 94 ? 2.577 5.473 12.530 1.00 82.69 94 PRO A O 1
ATOM 767 N N . PHE A 1 95 ? 2.354 6.856 14.273 1.00 82.25 95 PHE A N 1
ATOM 768 C CA . PHE A 1 95 ? 2.547 8.084 13.498 1.00 82.25 95 PHE A CA 1
ATOM 769 C C . PHE A 1 95 ? 3.946 8.175 12.867 1.00 82.25 95 PHE A C 1
ATOM 771 O O . PHE A 1 95 ? 4.074 8.604 11.724 1.00 82.25 95 PHE A O 1
ATOM 778 N N . TRP A 1 96 ? 4.979 7.727 13.586 1.00 84.81 96 TRP A N 1
ATOM 779 C CA . TRP A 1 96 ? 6.359 7.718 13.089 1.00 84.81 96 TRP A CA 1
ATOM 780 C C . TRP A 1 96 ? 6.541 6.790 11.888 1.00 84.81 96 TRP A C 1
ATOM 782 O O . TRP A 1 96 ? 7.152 7.194 10.902 1.00 84.81 96 TRP A O 1
ATOM 792 N N . ASP A 1 97 ? 5.931 5.605 11.925 1.00 85.44 97 ASP A N 1
ATOM 793 C CA . ASP A 1 97 ? 5.999 4.646 10.819 1.00 85.44 97 ASP A CA 1
ATOM 794 C C . ASP A 1 97 ? 5.282 5.178 9.574 1.00 85.44 97 ASP A C 1
ATOM 796 O O . ASP A 1 97 ? 5.750 4.977 8.457 1.00 85.44 97 ASP A O 1
ATOM 800 N N . LEU A 1 98 ? 4.181 5.921 9.747 1.00 86.50 98 LEU A N 1
ATOM 801 C CA . LEU A 1 98 ? 3.507 6.595 8.634 1.00 86.50 98 LEU A CA 1
ATOM 802 C C . LEU A 1 98 ? 4.361 7.695 8.001 1.00 86.50 98 LEU A C 1
ATOM 804 O O . LEU A 1 98 ? 4.382 7.813 6.777 1.00 86.50 98 LEU A O 1
ATOM 808 N N . ILE A 1 99 ? 5.052 8.502 8.812 1.00 89.06 99 ILE A N 1
ATOM 809 C CA . ILE A 1 99 ? 5.976 9.519 8.293 1.00 89.06 99 ILE A CA 1
ATOM 810 C C . ILE A 1 99 ? 7.101 8.840 7.518 1.00 89.06 99 ILE A C 1
ATOM 812 O O . ILE A 1 99 ? 7.393 9.241 6.394 1.00 89.06 99 ILE A O 1
ATOM 816 N N . LEU A 1 100 ? 7.707 7.801 8.095 1.00 90.12 100 LEU A N 1
ATOM 817 C CA . LEU A 1 100 ? 8.803 7.085 7.454 1.00 90.12 100 LEU A CA 1
ATOM 818 C C . LEU A 1 100 ? 8.353 6.434 6.140 1.00 90.12 100 LEU A C 1
ATOM 820 O O . LEU A 1 100 ? 9.049 6.554 5.135 1.00 90.12 100 LEU A O 1
ATOM 824 N N . PHE A 1 101 ? 7.163 5.830 6.119 1.00 90.38 101 PHE A N 1
ATOM 825 C CA . PHE A 1 101 ? 6.550 5.302 4.902 1.00 90.38 101 PHE A CA 1
ATOM 826 C C . PHE A 1 101 ? 6.385 6.387 3.829 1.00 90.38 101 PHE A C 1
ATOM 828 O O . PHE A 1 101 ? 6.759 6.174 2.680 1.00 90.38 101 PHE A O 1
ATOM 835 N N . ALA A 1 102 ? 5.871 7.566 4.192 1.00 89.50 102 ALA A N 1
ATOM 836 C CA . ALA A 1 102 ? 5.688 8.663 3.242 1.00 89.50 102 ALA A CA 1
ATOM 837 C C . ALA A 1 102 ? 7.023 9.166 2.669 1.00 89.50 102 ALA A C 1
ATOM 839 O O . ALA A 1 102 ? 7.118 9.431 1.473 1.00 89.50 102 ALA A O 1
ATOM 840 N N . VAL A 1 103 ? 8.062 9.263 3.503 1.00 90.00 103 VAL A N 1
ATOM 841 C CA . VAL A 1 103 ? 9.410 9.658 3.068 1.00 90.00 103 VAL A CA 1
ATOM 842 C C . VAL A 1 103 ? 9.997 8.632 2.102 1.00 90.00 103 VAL A C 1
ATOM 844 O O . VAL A 1 103 ? 10.500 9.017 1.050 1.00 90.00 103 VAL A O 1
ATOM 847 N N . LEU A 1 104 ? 9.901 7.338 2.418 1.00 88.81 104 LEU A N 1
ATOM 848 C CA . LEU A 1 104 ? 10.408 6.272 1.551 1.00 88.81 104 LEU A CA 1
ATOM 849 C C . LEU A 1 104 ? 9.645 6.186 0.230 1.00 88.81 104 LEU A C 1
ATOM 851 O O . LEU A 1 104 ? 10.263 5.994 -0.809 1.00 88.81 104 LEU A O 1
ATOM 855 N N . TYR A 1 105 ? 8.330 6.400 0.247 1.00 87.25 105 TYR A N 1
ATOM 856 C CA . TYR A 1 105 ? 7.528 6.452 -0.973 1.00 87.25 105 TYR A CA 1
ATOM 857 C C . TYR A 1 105 ? 7.964 7.603 -1.891 1.00 87.25 105 TYR A C 1
ATOM 859 O O . TYR A 1 105 ? 8.102 7.429 -3.100 1.00 87.25 105 TYR A O 1
ATOM 867 N N . LEU A 1 106 ? 8.226 8.785 -1.322 1.00 87.38 106 LEU A N 1
ATOM 868 C CA . LEU A 1 106 ? 8.760 9.915 -2.085 1.00 87.38 106 LEU A CA 1
ATOM 869 C C . LEU A 1 106 ? 10.179 9.639 -2.598 1.00 87.38 106 LEU A C 1
ATOM 871 O O . LEU A 1 106 ? 10.504 10.054 -3.709 1.00 87.38 106 LEU A O 1
ATOM 875 N N . ALA A 1 107 ? 11.003 8.936 -1.817 1.00 85.44 107 ALA A N 1
ATOM 876 C CA . ALA A 1 107 ? 12.342 8.526 -2.228 1.00 85.44 107 ALA A CA 1
ATOM 877 C C . ALA A 1 107 ? 12.303 7.524 -3.394 1.00 85.44 107 ALA A C 1
ATOM 879 O O . ALA A 1 107 ? 13.037 7.722 -4.358 1.00 85.44 107 ALA A O 1
ATOM 880 N N . ALA A 1 108 ? 11.404 6.531 -3.355 1.00 84.75 108 ALA A N 1
ATOM 881 C CA . ALA A 1 108 ? 11.159 5.592 -4.454 1.00 84.75 108 ALA A CA 1
ATOM 882 C C . ALA A 1 108 ? 10.768 6.331 -5.741 1.00 84.75 108 ALA A C 1
ATOM 884 O O . ALA A 1 108 ? 11.438 6.209 -6.761 1.00 84.75 108 ALA A O 1
ATOM 885 N N . ASN A 1 109 ? 9.762 7.208 -5.658 1.00 84.12 109 ASN A N 1
ATOM 886 C CA . ASN A 1 109 ? 9.298 7.988 -6.806 1.00 84.12 109 ASN A CA 1
ATOM 887 C C . ASN A 1 109 ? 10.388 8.923 -7.366 1.00 84.12 109 ASN A C 1
ATOM 889 O O . ASN A 1 109 ? 10.436 9.190 -8.564 1.00 84.12 109 ASN A O 1
ATOM 893 N N . TYR A 1 110 ? 11.270 9.448 -6.512 1.00 82.06 110 TYR A N 1
ATOM 894 C CA . TYR A 1 110 ? 12.400 10.253 -6.970 1.00 82.06 110 TYR A CA 1
ATOM 895 C C . TYR A 1 110 ? 13.477 9.401 -7.656 1.00 82.06 110 TYR A C 1
ATOM 897 O O . TYR A 1 110 ? 14.020 9.844 -8.668 1.00 82.06 110 TYR A O 1
ATOM 905 N N . ALA A 1 111 ? 13.770 8.207 -7.129 1.00 79.94 111 ALA A N 1
ATOM 906 C CA . ALA A 1 111 ? 14.735 7.269 -7.703 1.00 79.94 111 ALA A CA 1
ATOM 907 C C . ALA A 1 111 ? 14.322 6.786 -9.107 1.00 79.94 111 ALA A C 1
ATOM 909 O O . ALA A 1 111 ? 15.180 6.696 -9.982 1.00 79.94 111 ALA A O 1
ATOM 910 N N . GLU A 1 112 ? 13.020 6.592 -9.344 1.00 71.25 112 GLU A N 1
ATOM 911 C CA . GLU A 1 112 ? 12.457 6.234 -10.659 1.00 71.25 112 GLU A CA 1
ATOM 912 C C . GLU A 1 112 ? 12.738 7.316 -11.723 1.00 71.25 112 GLU A C 1
ATOM 914 O O . GLU A 1 112 ? 13.095 7.033 -12.867 1.00 71.25 112 GLU A O 1
ATOM 919 N N . HIS A 1 113 ? 12.597 8.594 -11.353 1.00 70.56 113 HIS A N 1
ATOM 920 C CA . HIS A 1 113 ? 12.633 9.705 -12.310 1.00 70.56 113 HIS A CA 1
ATOM 921 C C . HIS A 1 113 ? 14.020 10.332 -12.487 1.00 70.56 113 HIS A C 1
ATOM 923 O O . HIS A 1 113 ? 14.238 11.074 -13.453 1.00 70.56 113 HIS A O 1
ATOM 929 N N . ARG A 1 114 ? 14.953 10.111 -11.552 1.00 65.75 114 ARG A N 1
ATOM 930 C CA . ARG A 1 114 ? 16.316 10.652 -11.618 1.00 65.75 114 ARG A CA 1
ATOM 931 C C . ARG A 1 114 ? 17.332 9.670 -11.036 1.00 65.75 114 ARG A C 1
ATOM 933 O O . ARG A 1 114 ? 17.128 9.207 -9.917 1.00 65.75 114 ARG A O 1
ATOM 940 N N . PRO A 1 115 ? 18.488 9.466 -11.699 1.00 61.78 115 PRO A N 1
ATOM 941 C CA . PRO A 1 115 ? 19.591 8.744 -11.082 1.00 61.78 115 PRO A CA 1
ATOM 942 C C . PRO A 1 115 ? 20.017 9.496 -9.817 1.00 61.78 115 PRO A C 1
ATOM 944 O O . PRO A 1 115 ? 20.452 10.651 -9.873 1.00 61.78 115 PRO A O 1
ATOM 947 N N . MET A 1 116 ? 19.836 8.865 -8.658 1.00 60.50 116 MET A N 1
ATOM 948 C CA . MET A 1 116 ? 20.300 9.418 -7.393 1.00 60.50 116 MET A CA 1
ATOM 949 C C . MET A 1 116 ? 21.816 9.244 -7.315 1.00 60.50 116 MET A C 1
ATOM 951 O O . MET A 1 116 ? 22.335 8.130 -7.306 1.00 60.50 116 MET A O 1
ATOM 955 N N . ILE A 1 117 ? 22.529 10.367 -7.254 1.00 57.97 117 ILE A N 1
ATOM 956 C CA . ILE A 1 117 ? 23.970 10.379 -7.019 1.00 57.97 117 ILE A CA 1
ATOM 957 C C . ILE A 1 117 ? 24.169 10.372 -5.508 1.00 57.97 117 ILE A C 1
ATOM 959 O O . ILE A 1 117 ? 23.913 11.372 -4.833 1.00 57.97 117 ILE A O 1
ATOM 963 N N . PHE A 1 118 ? 24.621 9.242 -4.976 1.00 59.66 118 PHE A N 1
ATOM 964 C CA . PHE A 1 118 ? 25.102 9.158 -3.604 1.00 59.66 118 PHE A CA 1
ATOM 965 C C . PHE A 1 118 ? 26.618 9.025 -3.640 1.00 59.66 118 PHE A C 1
ATOM 967 O O . PHE A 1 118 ? 27.135 8.106 -4.265 1.00 59.66 118 PHE A O 1
ATOM 974 N N . TRP A 1 119 ? 27.324 9.929 -2.951 1.00 50.91 119 TRP A N 1
ATOM 975 C CA . TRP A 1 119 ? 28.771 9.809 -2.724 1.00 50.91 119 TRP A CA 1
ATOM 976 C C . TRP A 1 119 ? 29.587 9.603 -4.020 1.00 50.91 119 TRP A C 1
ATOM 978 O O . TRP A 1 119 ? 30.438 8.720 -4.082 1.00 50.91 119 TRP A O 1
ATOM 988 N N . ASP A 1 120 ? 29.305 10.392 -5.066 1.00 55.66 120 ASP A N 1
ATOM 989 C CA . ASP A 1 120 ? 29.960 10.297 -6.389 1.00 55.66 120 ASP A CA 1
ATOM 990 C C . ASP A 1 120 ? 29.807 8.940 -7.115 1.00 55.66 120 ASP A C 1
ATOM 992 O O . ASP A 1 120 ? 30.464 8.689 -8.126 1.00 55.66 120 ASP A O 1
ATOM 996 N N . GLN A 1 121 ? 28.903 8.069 -6.657 1.00 57.22 121 GLN A N 1
ATOM 997 C CA . GLN A 1 121 ? 28.576 6.808 -7.317 1.00 57.22 121 GLN A CA 1
ATOM 998 C C . GLN A 1 121 ? 27.213 6.891 -8.009 1.00 57.22 121 GLN A C 1
ATOM 1000 O O . GLN A 1 121 ? 26.210 7.315 -7.429 1.00 57.22 121 GLN A O 1
ATOM 1005 N N . HIS A 1 122 ? 27.189 6.474 -9.275 1.00 60.75 122 HIS A N 1
ATOM 1006 C CA . HIS A 1 122 ? 25.960 6.293 -10.035 1.00 60.75 122 HIS A CA 1
ATOM 1007 C C . HIS A 1 122 ? 25.306 4.980 -9.609 1.00 60.75 122 HIS A C 1
ATOM 1009 O O . HIS A 1 122 ? 25.787 3.904 -9.958 1.00 60.75 122 HIS A O 1
ATOM 1015 N N . PHE A 1 123 ? 24.222 5.077 -8.843 1.00 64.75 123 PHE A N 1
ATOM 1016 C CA . PHE A 1 123 ? 23.356 3.937 -8.572 1.00 64.75 123 PHE A CA 1
ATOM 1017 C C . PHE A 1 123 ? 22.323 3.802 -9.686 1.00 64.75 123 PHE A C 1
ATOM 1019 O O . PHE A 1 123 ? 21.796 4.806 -10.174 1.00 64.75 123 PHE A O 1
ATOM 1026 N N . ASP A 1 124 ? 22.041 2.559 -10.073 1.00 71.50 124 ASP A N 1
ATOM 1027 C CA . ASP A 1 124 ? 20.960 2.262 -11.004 1.00 71.50 124 ASP A CA 1
ATOM 1028 C C . ASP A 1 124 ? 19.629 2.656 -10.354 1.00 71.50 124 ASP A C 1
ATOM 1030 O O . ASP A 1 124 ? 19.301 2.183 -9.261 1.00 71.50 124 ASP A O 1
ATOM 1034 N N . GLY A 1 125 ? 18.893 3.567 -10.996 1.00 72.62 125 GLY A N 1
ATOM 1035 C CA . GLY A 1 125 ? 17.652 4.121 -10.445 1.00 72.62 125 GLY A CA 1
ATOM 1036 C C . GLY A 1 125 ? 16.601 3.041 -10.189 1.00 72.62 125 GLY A C 1
ATOM 1037 O O . GLY A 1 125 ? 15.921 3.089 -9.170 1.00 72.62 125 GLY A O 1
ATOM 1038 N N . GLU A 1 126 ? 16.565 2.023 -11.054 1.00 73.62 126 GLU A N 1
ATOM 1039 C CA . GLU A 1 126 ? 15.650 0.877 -10.978 1.00 73.62 126 GLU A CA 1
ATOM 1040 C C . GLU A 1 126 ? 15.886 0.037 -9.710 1.00 73.62 126 GLU A C 1
ATOM 1042 O O . GLU A 1 126 ? 14.961 -0.205 -8.941 1.00 73.62 126 GLU A O 1
ATOM 1047 N N . ILE A 1 127 ? 17.142 -0.315 -9.406 1.00 80.19 127 ILE A N 1
ATOM 1048 C CA . ILE A 1 127 ? 17.485 -1.094 -8.198 1.00 80.19 127 ILE A CA 1
ATOM 1049 C C . ILE A 1 127 ? 17.152 -0.304 -6.925 1.00 80.19 127 ILE A C 1
ATOM 1051 O O . ILE A 1 127 ? 16.733 -0.864 -5.909 1.00 80.19 127 ILE A O 1
ATOM 1055 N N . LEU A 1 128 ? 17.373 1.011 -6.954 1.00 80.81 128 LEU A N 1
ATOM 1056 C CA . LEU A 1 128 ? 17.125 1.872 -5.805 1.00 80.81 128 LEU A CA 1
ATOM 1057 C C . LEU A 1 128 ? 15.623 2.091 -5.563 1.00 80.81 128 LEU A C 1
ATOM 1059 O O . LEU A 1 128 ? 15.189 2.101 -4.409 1.00 80.81 128 LEU A O 1
ATOM 1063 N N . GLU A 1 129 ? 14.835 2.233 -6.629 1.00 83.19 129 GLU A N 1
ATOM 1064 C CA . GLU A 1 129 ? 13.372 2.241 -6.572 1.00 83.19 129 GLU A CA 1
ATOM 1065 C C . GLU A 1 129 ? 12.855 0.945 -5.938 1.00 83.19 129 GLU A C 1
ATOM 1067 O O . GLU A 1 129 ? 12.167 1.005 -4.916 1.00 83.19 129 GLU A O 1
ATOM 1072 N N . GLU A 1 130 ? 13.273 -0.217 -6.452 1.00 83.31 130 GLU A N 1
ATOM 1073 C CA . GLU A 1 130 ? 12.890 -1.528 -5.912 1.00 83.31 130 GLU A CA 1
ATOM 1074 C C . GLU A 1 130 ? 13.250 -1.664 -4.423 1.00 83.31 130 GLU A C 1
ATOM 1076 O O . GLU A 1 130 ? 12.460 -2.166 -3.615 1.00 83.31 130 GLU A O 1
ATOM 1081 N N . LEU A 1 131 ? 14.423 -1.164 -4.015 1.00 86.25 131 LEU A N 1
ATOM 1082 C CA . LEU A 1 131 ? 14.844 -1.169 -2.615 1.00 86.25 131 LEU A CA 1
ATOM 1083 C C . LEU A 1 131 ? 13.919 -0.317 -1.735 1.00 86.25 131 LEU A C 1
ATOM 1085 O O . LEU A 1 131 ? 13.485 -0.773 -0.671 1.00 86.25 131 LEU A O 1
ATOM 1089 N N . PHE A 1 132 ? 13.615 0.916 -2.146 1.00 86.75 132 PHE A N 1
ATOM 1090 C CA . PHE A 1 132 ? 12.727 1.794 -1.382 1.00 86.75 132 PHE A CA 1
ATOM 1091 C C . PHE A 1 132 ? 11.299 1.250 -1.317 1.00 86.75 132 PHE A C 1
ATOM 1093 O O . PHE A 1 132 ? 10.653 1.361 -0.270 1.00 86.75 132 PHE A O 1
ATOM 1100 N N . GLU A 1 133 ? 10.821 0.600 -2.373 1.00 84.94 133 GLU A N 1
ATOM 1101 C CA . GLU A 1 133 ? 9.518 -0.065 -2.393 1.00 84.94 133 GLU A CA 1
ATOM 1102 C C . GLU A 1 133 ? 9.471 -1.261 -1.455 1.00 84.94 133 GLU A C 1
ATOM 1104 O O . GLU A 1 133 ? 8.539 -1.383 -0.654 1.00 84.94 133 GLU A O 1
ATOM 1109 N N . CYS A 1 134 ? 10.527 -2.072 -1.440 1.00 87.38 134 CYS A N 1
ATOM 1110 C CA . CYS A 1 134 ? 10.672 -3.170 -0.495 1.00 87.38 134 CYS A CA 1
ATOM 1111 C C . CYS A 1 134 ? 10.608 -2.678 0.964 1.00 87.38 134 CYS A C 1
ATOM 1113 O O . CYS A 1 134 ? 9.870 -3.235 1.788 1.00 87.38 134 CYS A O 1
ATOM 1115 N N . LEU A 1 135 ? 11.299 -1.575 1.282 1.00 88.44 135 LEU A N 1
ATOM 1116 C CA . LEU A 1 135 ? 11.235 -0.943 2.605 1.00 88.44 135 LEU A CA 1
ATOM 1117 C C . LEU A 1 135 ? 9.834 -0.398 2.925 1.00 88.44 135 LEU A C 1
ATOM 1119 O O . LEU A 1 135 ? 9.344 -0.583 4.044 1.00 88.44 135 LEU A O 1
ATOM 1123 N N . CYS A 1 136 ? 9.153 0.215 1.950 1.00 88.75 136 CYS A N 1
ATOM 1124 C CA . CYS A 1 136 ? 7.764 0.657 2.096 1.00 88.75 136 CYS A CA 1
ATOM 1125 C C . CYS A 1 136 ? 6.836 -0.510 2.451 1.00 88.75 136 CYS A C 1
ATOM 1127 O O . CYS A 1 136 ? 6.000 -0.387 3.352 1.00 88.75 136 CYS A O 1
ATOM 1129 N N . TYR A 1 137 ? 6.984 -1.661 1.791 1.00 88.44 137 TYR A N 1
ATOM 1130 C CA . TYR A 1 137 ? 6.162 -2.833 2.087 1.00 88.44 137 TYR A CA 1
ATOM 1131 C C . TYR A 1 137 ? 6.436 -3.397 3.470 1.00 88.44 137 TYR A C 1
ATOM 1133 O O . TYR A 1 137 ? 5.485 -3.776 4.158 1.00 88.44 137 TYR A O 1
ATOM 1141 N N . TRP A 1 138 ? 7.697 -3.428 3.910 1.00 87.94 138 TRP A N 1
ATOM 1142 C CA . TRP A 1 138 ? 8.022 -3.833 5.275 1.00 87.94 138 TRP A CA 1
ATOM 1143 C C . TRP A 1 138 ? 7.290 -2.936 6.273 1.00 87.94 138 TRP A C 1
ATOM 1145 O O . TRP A 1 138 ? 6.522 -3.441 7.096 1.00 87.94 138 TRP A O 1
ATOM 1155 N N . LEU A 1 139 ? 7.424 -1.616 6.155 1.00 88.94 139 LEU A N 1
ATOM 1156 C CA . LEU A 1 139 ? 6.724 -0.663 7.022 1.00 88.94 139 LEU A CA 1
ATOM 1157 C C . LEU A 1 139 ? 5.209 -0.850 6.998 1.00 88.94 139 LEU A C 1
ATOM 1159 O O . LEU A 1 139 ? 4.574 -0.874 8.050 1.00 88.94 139 LEU A O 1
ATOM 1163 N N . LEU A 1 140 ? 4.621 -1.090 5.827 1.00 88.44 140 LEU A N 1
ATOM 1164 C CA . LEU A 1 140 ? 3.194 -1.380 5.714 1.00 88.44 140 LEU A CA 1
ATOM 1165 C C . LEU A 1 140 ? 2.801 -2.653 6.490 1.00 88.44 140 LEU A C 1
ATOM 1167 O O . LEU A 1 140 ? 1.750 -2.694 7.142 1.00 88.44 140 LEU A O 1
ATOM 1171 N N . THR A 1 141 ? 3.635 -3.698 6.469 1.00 86.94 141 THR A N 1
ATOM 1172 C CA . THR A 1 141 ? 3.400 -4.896 7.294 1.00 86.94 141 THR A CA 1
ATOM 1173 C C . THR A 1 141 ? 3.524 -4.623 8.791 1.00 86.94 141 THR A C 1
ATOM 1175 O O . THR A 1 141 ? 2.757 -5.193 9.569 1.00 86.94 141 THR A O 1
ATOM 1178 N N . ASP A 1 142 ? 4.426 -3.736 9.204 1.00 86.94 142 ASP A N 1
ATOM 1179 C CA . ASP A 1 142 ? 4.602 -3.407 10.617 1.00 86.94 142 ASP A CA 1
ATOM 1180 C C . ASP A 1 142 ? 3.446 -2.548 11.146 1.00 86.94 142 ASP A C 1
ATOM 1182 O O . ASP A 1 142 ? 2.817 -2.903 12.145 1.00 86.94 142 ASP A O 1
ATOM 1186 N N . ILE A 1 143 ? 3.030 -1.528 10.387 1.00 86.31 143 ILE A N 1
ATOM 1187 C CA . ILE A 1 143 ? 1.846 -0.706 10.684 1.00 86.31 143 ILE A CA 1
ATOM 1188 C C . ILE A 1 143 ? 0.608 -1.592 10.852 1.00 86.31 143 ILE A C 1
ATOM 1190 O O . ILE A 1 143 ? -0.134 -1.475 11.831 1.00 86.31 143 ILE A O 1
ATOM 1194 N N . THR A 1 144 ? 0.386 -2.523 9.921 1.00 86.19 144 THR A N 1
ATOM 1195 C CA . THR A 1 144 ? -0.775 -3.425 9.977 1.00 86.19 144 THR A CA 1
ATOM 1196 C C . THR A 1 144 ? -0.699 -4.405 11.145 1.00 86.19 144 THR A C 1
ATOM 1198 O O . THR A 1 144 ? -1.727 -4.699 11.763 1.00 86.19 144 THR A O 1
ATOM 1201 N N . ARG A 1 145 ? 0.501 -4.856 11.524 1.00 84.19 145 ARG A N 1
ATOM 1202 C CA . ARG A 1 145 ? 0.725 -5.679 12.717 1.00 84.19 145 ARG A CA 1
ATOM 1203 C C . ARG A 1 145 ? 0.456 -4.904 14.008 1.00 84.19 145 ARG A C 1
ATOM 1205 O O . ARG A 1 145 ? -0.256 -5.422 14.871 1.00 84.19 145 ARG A O 1
ATOM 1212 N N . ILE A 1 146 ? 0.971 -3.682 14.136 1.00 84.25 146 ILE A N 1
ATOM 1213 C CA . ILE A 1 146 ? 0.765 -2.804 15.298 1.00 84.25 146 ILE A CA 1
ATOM 1214 C C . ILE A 1 146 ? -0.724 -2.502 15.462 1.00 84.25 146 ILE A C 1
ATOM 1216 O O . ILE A 1 146 ? -1.290 -2.742 16.531 1.00 84.25 146 ILE A O 1
ATOM 1220 N N . MET A 1 147 ? -1.390 -2.067 14.390 1.00 80.62 147 MET A N 1
ATOM 1221 C CA . MET A 1 147 ? -2.829 -1.796 14.405 1.00 80.62 147 MET A CA 1
ATOM 1222 C C . MET A 1 147 ? -3.645 -3.050 14.746 1.00 80.62 147 MET A C 1
ATOM 1224 O O . MET A 1 147 ? -4.597 -2.976 15.524 1.00 80.62 147 MET A O 1
ATOM 1228 N N . GLY A 1 148 ? -3.254 -4.218 14.226 1.00 77.38 148 GLY A N 1
ATOM 1229 C CA . GLY A 1 148 ? -3.910 -5.491 14.524 1.00 77.38 148 GLY A CA 1
ATOM 1230 C C . GLY A 1 148 ? -3.758 -5.909 15.991 1.00 77.38 148 GLY A C 1
ATOM 1231 O O . GLY A 1 148 ? -4.703 -6.429 16.588 1.00 77.38 148 GLY A O 1
ATOM 1232 N N . TYR A 1 149 ? -2.599 -5.647 16.599 1.00 72.44 149 TYR A N 1
ATOM 1233 C CA . TYR A 1 149 ? -2.335 -5.944 18.008 1.00 72.44 149 TYR A CA 1
ATOM 1234 C C . TYR A 1 149 ? -3.079 -4.997 18.958 1.00 72.44 149 TYR A C 1
ATOM 1236 O O . TYR A 1 149 ? -3.686 -5.450 19.930 1.00 72.44 149 TYR A O 1
ATOM 1244 N N . VAL A 1 150 ? -3.093 -3.694 18.655 1.00 68.31 150 VAL A N 1
ATOM 1245 C CA . VAL A 1 150 ? -3.857 -2.687 19.413 1.00 68.31 150 VAL A CA 1
ATOM 1246 C C . VAL A 1 150 ? -5.350 -3.007 19.386 1.00 68.31 150 VAL A C 1
ATOM 1248 O O . VAL A 1 150 ? -6.007 -2.951 20.423 1.00 68.31 150 VAL A O 1
ATOM 1251 N N . ASN A 1 151 ? -5.879 -3.412 18.228 1.00 64.69 151 ASN A N 1
ATOM 1252 C CA . ASN A 1 151 ? -7.283 -3.791 18.101 1.00 64.69 151 ASN A CA 1
ATOM 1253 C C . ASN A 1 151 ? -7.637 -5.014 18.965 1.00 64.69 151 ASN A C 1
ATOM 1255 O O . ASN A 1 151 ? -8.731 -5.069 19.508 1.00 64.69 151 ASN A O 1
ATOM 1259 N N . ARG A 1 152 ? -6.711 -5.967 19.150 1.00 59.88 152 ARG A N 1
ATOM 1260 C CA . ARG A 1 152 ? -6.925 -7.142 20.011 1.00 59.88 152 ARG A CA 1
ATOM 1261 C C . ARG A 1 152 ? -7.043 -6.762 21.489 1.00 59.88 152 ARG A C 1
ATOM 1263 O O . ARG A 1 152 ? -7.965 -7.214 22.150 1.00 59.88 152 ARG A O 1
ATOM 1270 N N . LYS A 1 153 ? -6.168 -5.877 21.979 1.00 57.66 153 LYS A N 1
ATOM 1271 C CA . LYS A 1 153 ? -6.197 -5.414 23.379 1.00 57.66 153 LYS A CA 1
ATOM 1272 C C . LYS A 1 153 ? -7.476 -4.665 23.758 1.00 57.66 153 LYS A C 1
ATOM 1274 O O . LYS A 1 153 ? -7.840 -4.687 24.921 1.00 57.66 153 LYS A O 1
ATOM 1279 N N . ASN A 1 154 ? -8.148 -4.020 22.805 1.00 52.75 154 ASN A N 1
ATOM 1280 C CA . ASN A 1 154 ? -9.417 -3.326 23.056 1.00 52.75 154 ASN A CA 1
ATOM 1281 C C . ASN A 1 154 ? -10.638 -4.266 23.125 1.00 52.75 154 ASN A C 1
ATOM 1283 O O . ASN A 1 154 ? -11.725 -3.791 23.433 1.00 52.75 154 ASN A O 1
ATOM 1287 N N . ILE A 1 155 ? -10.486 -5.556 22.799 1.00 50.62 155 ILE A N 1
ATOM 1288 C CA . ILE A 1 155 ? -11.574 -6.554 22.819 1.00 50.62 155 ILE A CA 1
ATOM 1289 C C . ILE A 1 155 ? -11.539 -7.387 24.117 1.00 50.62 155 ILE A C 1
ATOM 1291 O O . ILE A 1 155 ? -12.548 -7.974 24.486 1.00 50.62 155 ILE A O 1
ATOM 1295 N N . ASP A 1 156 ? -10.403 -7.407 24.822 1.00 42.78 156 ASP A N 1
ATOM 1296 C CA . ASP A 1 156 ? -10.185 -8.201 26.042 1.00 42.78 156 ASP A CA 1
ATOM 1297 C C . ASP A 1 156 ? -10.497 -7.421 27.353 1.00 42.78 156 ASP A C 1
ATOM 1299 O O . ASP A 1 156 ? -9.961 -7.767 28.407 1.00 42.78 156 ASP A O 1
ATOM 1303 N N . PHE A 1 157 ? -11.341 -6.377 27.304 1.00 36.56 157 PHE A N 1
ATOM 1304 C CA . PHE A 1 157 ? -11.818 -5.610 28.473 1.00 36.56 157 PHE A CA 1
ATOM 1305 C C . PHE A 1 157 ? -13.344 -5.580 28.558 1.00 36.56 157 PHE A C 1
ATOM 1307 O O . PHE A 1 157 ? -13.983 -5.312 27.515 1.00 36.56 157 PHE 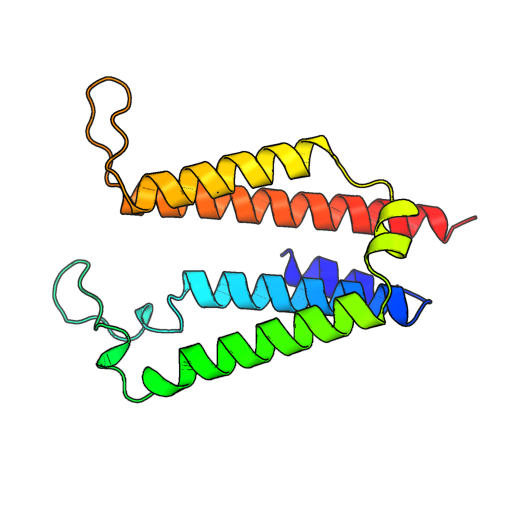A O 1
#